Protein AF-A0A919IYW2-F1 (afdb_monomer_lite)

Radius of gy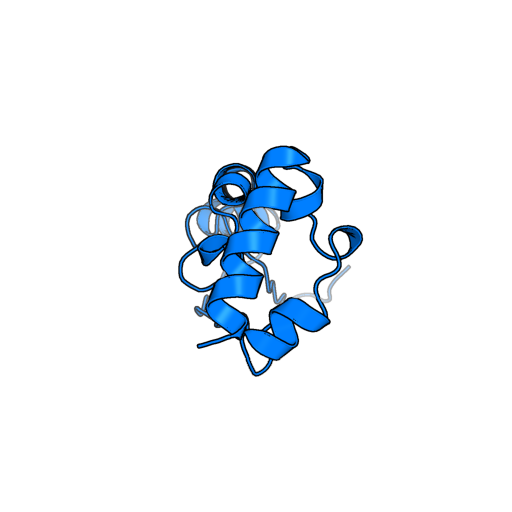ration: 16.75 Å; chains: 1; bounding box: 43×25×43 Å

Structure (mmCIF, N/CA/C/O backbone):
data_AF-A0A919IYW2-F1
#
_entry.id   AF-A0A919IYW2-F1
#
loop_
_atom_site.group_PDB
_atom_site.id
_atom_site.type_symbol
_atom_site.label_atom_id
_atom_site.label_alt_id
_atom_site.label_comp_id
_atom_site.label_asym_id
_atom_site.label_entity_id
_atom_site.label_seq_id
_atom_site.pdbx_PDB_ins_code
_atom_site.Cartn_x
_atom_site.Cartn_y
_atom_site.Cartn_z
_atom_site.occupancy
_atom_site.B_iso_or_equiv
_atom_site.auth_seq_id
_atom_site.auth_comp_id
_atom_site.auth_asym_id
_atom_site.auth_atom_id
_atom_site.pdbx_PDB_model_num
ATOM 1 N N . MET A 1 1 ? -23.047 -3.876 11.772 1.00 83.38 1 MET A N 1
ATOM 2 C CA . MET A 1 1 ? -22.812 -3.230 13.082 1.00 83.38 1 MET A CA 1
ATOM 3 C C . MET A 1 1 ? -21.989 -4.160 13.951 1.00 83.38 1 MET A C 1
ATOM 5 O O . MET A 1 1 ? -22.166 -5.369 13.845 1.00 83.38 1 MET A O 1
ATOM 9 N N . LEU A 1 2 ? -21.073 -3.614 14.749 1.00 91.50 2 LEU A N 1
ATOM 10 C CA . LEU A 1 2 ? -20.259 -4.387 15.691 1.00 91.50 2 LEU A CA 1
ATOM 11 C C . LEU A 1 2 ? -20.986 -4.525 17.031 1.00 91.50 2 LEU A C 1
ATOM 13 O O . LEU A 1 2 ? -21.814 -3.683 17.379 1.00 91.50 2 LEU A O 1
ATOM 17 N N . ARG A 1 3 ? -20.662 -5.572 17.794 1.00 94.50 3 ARG A N 1
ATOM 18 C CA . ARG A 1 3 ? -21.077 -5.653 19.200 1.00 94.50 3 ARG A CA 1
ATOM 19 C C . ARG A 1 3 ? -20.308 -4.598 20.012 1.00 94.50 3 ARG A C 1
ATOM 21 O O . ARG A 1 3 ? -19.141 -4.357 19.689 1.00 94.50 3 ARG A O 1
ATOM 28 N N . PRO A 1 4 ? -20.907 -4.003 21.060 1.00 91.62 4 PRO A N 1
ATOM 29 C CA . PRO A 1 4 ? -20.179 -3.123 21.970 1.00 91.62 4 PRO A CA 1
ATOM 30 C C . PRO A 1 4 ? -18.882 -3.779 22.463 1.00 91.62 4 PRO A C 1
ATOM 32 O O . PRO A 1 4 ? -18.887 -4.945 22.857 1.00 91.62 4 PRO A O 1
ATOM 35 N N . GLY A 1 5 ? -17.770 -3.046 22.388 1.00 90.62 5 GLY A N 1
ATOM 36 C CA . GLY A 1 5 ? -16.443 -3.523 22.793 1.00 90.62 5 GLY A CA 1
ATOM 37 C C . GLY A 1 5 ? -15.711 -4.431 21.793 1.00 90.62 5 GLY A C 1
ATOM 38 O O . GLY A 1 5 ? -14.577 -4.815 22.065 1.00 90.62 5 GLY A O 1
ATOM 39 N N . ALA A 1 6 ? -16.299 -4.776 20.640 1.00 94.88 6 ALA A N 1
ATOM 40 C CA . ALA A 1 6 ? -15.603 -5.589 19.639 1.00 94.88 6 ALA A CA 1
ATOM 41 C C . ALA A 1 6 ? -14.450 -4.806 18.970 1.00 94.88 6 ALA A C 1
ATOM 43 O O . ALA A 1 6 ? -14.646 -3.649 18.581 1.00 94.88 6 ALA A O 1
ATOM 44 N N . PRO A 1 7 ? -13.264 -5.420 18.788 1.00 95.25 7 PRO A N 1
ATOM 45 C CA . PRO A 1 7 ? -12.129 -4.754 18.163 1.00 95.25 7 PRO A CA 1
ATOM 46 C C . PRO A 1 7 ? -12.315 -4.614 16.648 1.00 95.25 7 PRO A C 1
ATOM 48 O O . PRO A 1 7 ? -12.973 -5.429 15.999 1.00 95.25 7 PRO A O 1
ATOM 51 N N . VAL A 1 8 ? -11.657 -3.604 16.076 1.00 95.69 8 VAL A N 1
ATOM 52 C CA . VAL A 1 8 ? -11.500 -3.438 14.627 1.00 95.69 8 VAL A CA 1
ATOM 53 C C . VAL A 1 8 ? -10.020 -3.477 14.288 1.00 95.69 8 VAL A C 1
ATOM 55 O O . VAL A 1 8 ? -9.224 -2.765 14.895 1.00 95.69 8 VAL A O 1
ATOM 58 N N . LEU A 1 9 ? -9.665 -4.285 13.290 1.00 95.50 9 LEU A N 1
ATOM 59 C CA . LEU A 1 9 ? -8.333 -4.306 12.702 1.00 95.50 9 LEU A CA 1
ATOM 60 C C . LEU A 1 9 ? -8.381 -3.684 11.309 1.00 95.50 9 LEU A C 1
ATOM 62 O O . LEU A 1 9 ? -9.176 -4.093 10.465 1.00 95.50 9 LEU A O 1
ATOM 66 N N . ILE A 1 10 ? -7.478 -2.741 11.056 1.00 94.50 10 ILE A N 1
ATOM 67 C CA . ILE A 1 10 ? -7.250 -2.175 9.729 1.00 94.50 10 ILE A CA 1
ATOM 68 C C . ILE A 1 10 ? -5.832 -2.536 9.318 1.00 94.50 10 ILE A C 1
ATOM 70 O O . ILE A 1 10 ? -4.865 -2.098 9.940 1.00 94.50 10 ILE A O 1
ATOM 74 N N . ARG A 1 11 ? -5.710 -3.306 8.238 1.00 92.62 11 ARG A N 1
ATOM 75 C CA . ARG A 1 11 ? -4.441 -3.536 7.550 1.00 92.62 11 ARG A CA 1
ATOM 76 C C . ARG A 1 11 ? -4.511 -2.852 6.196 1.00 92.62 11 ARG A C 1
ATOM 78 O O . ARG A 1 11 ? -5.291 -3.259 5.342 1.00 92.62 11 ARG A O 1
ATOM 85 N N . SER A 1 12 ? -3.703 -1.819 6.011 1.00 91.62 12 SER A N 1
ATOM 86 C CA . SER A 1 12 ? -3.665 -1.049 4.772 1.00 91.62 12 SER A CA 1
ATOM 87 C C . SER A 1 12 ? -2.276 -0.465 4.542 1.00 91.62 12 SER A C 1
ATOM 89 O O . SER A 1 12 ? -1.493 -0.311 5.481 1.00 91.62 12 SER A O 1
ATOM 91 N N . ALA A 1 13 ? -1.995 -0.099 3.293 1.00 91.50 13 ALA A N 1
ATOM 92 C CA . ALA A 1 13 ? -1.005 0.928 3.007 1.00 91.50 13 ALA A CA 1
ATOM 93 C C . ALA A 1 13 ? -1.558 2.289 3.465 1.00 91.50 13 ALA A C 1
ATOM 95 O O . ALA A 1 13 ? -2.757 2.547 3.330 1.00 91.50 13 ALA A O 1
ATOM 96 N N . PHE A 1 14 ? -0.693 3.146 4.001 1.00 92.38 14 PHE A N 1
ATOM 97 C CA . PHE A 1 14 ? -1.051 4.489 4.455 1.00 92.38 14 PHE A CA 1
ATOM 98 C C . PHE A 1 14 ? -0.142 5.517 3.786 1.00 92.38 14 PHE A C 1
ATOM 100 O O . PHE A 1 14 ? 1.023 5.220 3.496 1.00 92.38 14 PHE A O 1
ATOM 107 N N . ALA A 1 15 ? -0.665 6.725 3.574 1.00 91.94 15 ALA A N 1
ATOM 108 C CA . ALA A 1 15 ? 0.124 7.839 3.057 1.00 91.94 15 ALA A CA 1
ATOM 109 C C . ALA A 1 15 ? 1.380 8.078 3.919 1.00 91.94 15 ALA A C 1
ATOM 111 O O . ALA A 1 15 ? 1.346 7.925 5.145 1.00 91.94 15 ALA A O 1
ATOM 112 N N . GLY A 1 16 ? 2.496 8.426 3.270 1.00 85.56 16 GLY A N 1
ATOM 113 C CA . GLY A 1 16 ? 3.778 8.681 3.937 1.00 85.56 16 GLY A CA 1
ATOM 114 C C . GLY A 1 16 ? 4.526 7.443 4.457 1.00 85.56 16 GLY A C 1
ATOM 115 O O . GLY A 1 16 ? 5.505 7.606 5.179 1.00 85.56 16 GLY A O 1
ATOM 116 N N . ARG A 1 17 ? 4.094 6.213 4.127 1.00 85.38 17 ARG A N 1
ATOM 117 C CA . ARG A 1 17 ? 4.754 4.956 4.553 1.00 85.38 17 ARG A CA 1
ATOM 118 C C . ARG A 1 17 ? 5.070 4.014 3.389 1.00 85.38 17 ARG A C 1
ATOM 120 O O . ARG A 1 17 ? 4.652 2.855 3.373 1.00 85.38 17 ARG A O 1
ATOM 127 N N . ARG A 1 18 ? 5.802 4.513 2.395 1.00 83.81 18 ARG A N 1
ATOM 128 C CA . ARG A 1 18 ? 6.133 3.760 1.168 1.00 83.81 18 ARG A CA 1
ATOM 129 C C . ARG A 1 18 ? 7.260 2.740 1.354 1.00 83.81 18 ARG A C 1
ATOM 131 O O . ARG A 1 18 ? 7.335 1.776 0.600 1.00 83.81 18 ARG A O 1
ATOM 138 N N . GLU A 1 19 ? 8.120 2.934 2.351 1.00 80.38 19 GLU A N 1
ATOM 139 C CA . GLU A 1 19 ? 9.389 2.214 2.535 1.00 80.38 19 GLU A CA 1
ATOM 140 C C . GLU A 1 19 ? 9.188 0.714 2.794 1.00 80.38 19 GLU A C 1
ATOM 142 O O . GLU A 1 19 ? 10.047 -0.093 2.458 1.00 80.38 19 GLU A O 1
ATOM 147 N N . ALA A 1 20 ? 8.038 0.331 3.356 1.00 79.69 20 ALA A N 1
ATOM 148 C CA . ALA A 1 20 ? 7.702 -1.061 3.665 1.00 79.69 20 ALA A CA 1
ATOM 149 C C . ALA A 1 20 ? 6.977 -1.799 2.520 1.00 79.69 20 ALA A C 1
ATOM 151 O O . ALA A 1 20 ? 6.533 -2.937 2.704 1.00 79.69 20 ALA A O 1
ATOM 152 N N . ILE A 1 21 ? 6.815 -1.158 1.354 1.00 88.88 21 ILE A N 1
ATOM 153 C CA . ILE A 1 21 ? 6.074 -1.697 0.210 1.00 88.88 21 ILE A CA 1
ATOM 154 C C . ILE A 1 21 ? 6.994 -1.710 -1.015 1.00 88.88 21 ILE A C 1
ATOM 156 O O . ILE A 1 21 ? 7.145 -0.713 -1.722 1.00 88.88 21 ILE A O 1
ATOM 160 N N . ASN A 1 22 ? 7.557 -2.887 -1.308 1.00 88.62 22 ASN A N 1
ATOM 161 C CA . ASN A 1 22 ? 8.534 -3.084 -2.389 1.00 88.62 22 ASN A CA 1
ATOM 162 C C . ASN A 1 22 ? 8.056 -2.620 -3.773 1.00 88.62 22 ASN A C 1
ATOM 164 O O . ASN A 1 22 ? 8.882 -2.324 -4.631 1.00 88.62 22 ASN A O 1
ATOM 168 N N . LEU A 1 23 ? 6.741 -2.529 -4.003 1.00 92.50 23 LEU A N 1
ATOM 169 C CA . LEU A 1 23 ? 6.190 -2.042 -5.267 1.00 92.50 23 LEU A CA 1
ATOM 170 C C . LEU A 1 23 ? 6.733 -0.651 -5.638 1.00 92.50 23 LEU A C 1
ATOM 172 O O . LEU A 1 23 ? 7.127 -0.434 -6.781 1.00 92.50 23 LEU A O 1
ATOM 176 N N . PHE A 1 24 ? 6.815 0.276 -4.680 1.00 93.44 24 PHE A N 1
ATOM 177 C CA . PHE A 1 24 ? 7.210 1.661 -4.962 1.00 93.44 24 PHE A CA 1
ATOM 178 C C . PHE A 1 24 ? 8.698 1.826 -5.281 1.00 93.44 24 PHE A C 1
ATOM 180 O O . PHE A 1 24 ? 9.078 2.845 -5.849 1.00 93.44 24 PHE A O 1
ATOM 187 N N . ARG A 1 25 ? 9.534 0.815 -5.003 1.00 93.12 25 ARG A N 1
ATOM 188 C CA . ARG A 1 25 ? 10.932 0.792 -5.463 1.00 93.12 25 ARG A CA 1
ATOM 189 C C . ARG A 1 25 ? 11.024 0.779 -6.991 1.00 93.12 25 ARG A C 1
ATOM 191 O O . ARG A 1 25 ? 11.939 1.370 -7.551 1.00 93.12 25 ARG A O 1
ATOM 198 N N . PHE A 1 26 ? 10.090 0.099 -7.655 1.00 95.62 26 PHE A N 1
ATOM 199 C CA . PHE A 1 26 ? 10.088 -0.060 -9.112 1.00 95.62 26 PHE A CA 1
ATOM 200 C C . PHE A 1 26 ? 9.126 0.909 -9.810 1.00 95.62 26 PHE A C 1
ATOM 202 O O . PHE A 1 26 ? 9.341 1.251 -10.971 1.00 95.62 26 PHE A O 1
ATOM 209 N N . PHE A 1 27 ? 8.107 1.396 -9.099 1.00 96.56 27 PHE A N 1
ATOM 210 C CA . PHE A 1 27 ? 7.099 2.337 -9.601 1.00 96.56 27 PHE A CA 1
ATOM 211 C C . PHE A 1 27 ? 7.053 3.606 -8.726 1.00 96.56 27 PHE A C 1
ATOM 213 O O . PHE A 1 27 ? 6.059 3.822 -8.023 1.00 96.56 27 PHE A O 1
ATOM 220 N N . PRO A 1 28 ? 8.115 4.434 -8.704 1.00 95.69 28 PRO A N 1
ATOM 221 C CA . PRO A 1 28 ? 8.156 5.660 -7.905 1.00 95.69 28 PRO A CA 1
ATOM 222 C C . PRO A 1 28 ? 7.033 6.643 -8.262 1.00 95.69 28 PRO A C 1
ATOM 224 O O . PRO A 1 28 ? 6.533 7.350 -7.393 1.00 95.69 28 PRO A O 1
ATOM 227 N N . GLU A 1 29 ? 6.565 6.641 -9.508 1.00 95.69 29 GLU A N 1
ATOM 228 C CA . GLU A 1 29 ? 5.468 7.488 -9.981 1.00 95.69 29 GLU A CA 1
ATOM 229 C C . GLU A 1 29 ? 4.142 7.149 -9.273 1.00 95.69 29 GLU A C 1
ATOM 231 O O . GLU A 1 29 ? 3.285 8.013 -9.090 1.00 95.69 29 GLU A O 1
ATOM 236 N N . ALA A 1 30 ? 3.986 5.909 -8.790 1.00 95.31 30 ALA A N 1
ATOM 237 C CA . ALA A 1 30 ? 2.813 5.488 -8.028 1.00 95.31 30 ALA A CA 1
ATOM 238 C C . ALA A 1 30 ? 2.825 5.979 -6.567 1.00 95.31 30 ALA A C 1
ATOM 240 O O . ALA A 1 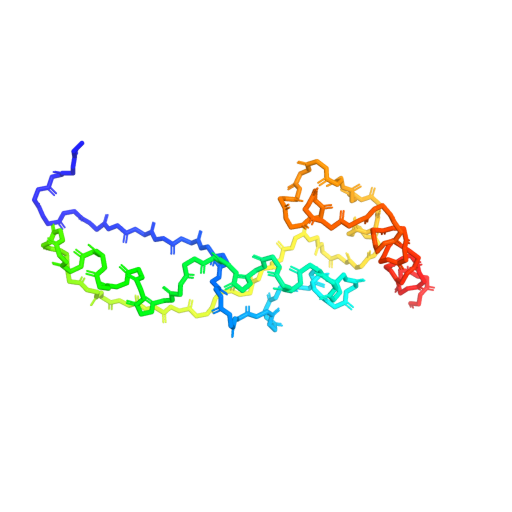30 ? 1.807 5.860 -5.881 1.00 95.31 30 ALA A O 1
ATOM 241 N N . VAL A 1 31 ? 3.925 6.565 -6.075 1.00 93.50 31 VAL A N 1
ATOM 242 C CA . VAL A 1 31 ? 3.976 7.165 -4.726 1.00 93.50 31 VAL A CA 1
ATOM 243 C C . VAL A 1 31 ? 2.981 8.321 -4.610 1.00 93.50 31 VAL A C 1
ATOM 245 O O . VAL A 1 31 ? 2.256 8.393 -3.624 1.00 93.50 31 VAL A O 1
ATOM 248 N N . ALA A 1 32 ? 2.836 9.140 -5.656 1.00 91.81 32 ALA A N 1
ATOM 249 C CA . ALA A 1 32 ? 1.860 10.231 -5.674 1.00 91.81 32 ALA A CA 1
ATOM 250 C C . ALA A 1 32 ? 0.401 9.743 -5.556 1.00 91.81 32 ALA A C 1
ATOM 252 O O . ALA A 1 32 ? -0.486 10.502 -5.163 1.00 91.81 32 ALA A O 1
ATOM 253 N N . VAL A 1 33 ? 0.137 8.477 -5.900 1.00 93.00 33 VAL A N 1
ATOM 254 C CA . VAL A 1 33 ? -1.166 7.836 -5.680 1.00 93.00 33 VAL A CA 1
ATOM 255 C C . VAL A 1 33 ? -1.310 7.405 -4.220 1.00 93.00 33 VAL A C 1
ATOM 257 O O . VAL A 1 33 ? -2.361 7.640 -3.625 1.00 93.00 33 VAL A O 1
ATOM 260 N N . LEU A 1 34 ? -0.260 6.818 -3.630 1.00 91.62 34 LEU A N 1
ATOM 261 C CA . LEU A 1 34 ? -0.231 6.454 -2.208 1.00 91.62 34 LEU A CA 1
ATOM 262 C C . LEU A 1 34 ? -0.431 7.674 -1.303 1.00 91.62 34 LEU A C 1
ATOM 264 O O . LEU A 1 34 ? -1.118 7.571 -0.293 1.00 91.62 34 LEU A O 1
ATOM 268 N N . ASP A 1 35 ? 0.119 8.831 -1.666 1.00 91.94 35 ASP A N 1
ATOM 269 C CA . ASP A 1 35 ? 0.001 10.055 -0.863 1.00 91.94 35 ASP A CA 1
ATOM 270 C C . ASP A 1 35 ? -1.443 10.575 -0.755 1.00 91.94 35 ASP A C 1
ATOM 272 O O . ASP A 1 35 ? -1.753 11.366 0.134 1.00 91.94 35 ASP A O 1
ATOM 276 N N . ARG A 1 36 ? -2.354 10.089 -1.608 1.00 92.44 36 ARG A N 1
ATOM 277 C CA . ARG A 1 36 ? -3.797 10.377 -1.533 1.00 92.44 36 ARG A CA 1
ATOM 278 C C . ARG A 1 36 ? -4.553 9.415 -0.613 1.00 92.44 36 ARG A C 1
ATOM 280 O O . ARG A 1 36 ? -5.755 9.584 -0.419 1.00 92.44 36 ARG A O 1
ATOM 287 N N . TYR A 1 37 ? -3.897 8.378 -0.093 1.00 93.44 37 TYR A N 1
ATOM 288 C CA . TYR A 1 37 ? -4.530 7.422 0.814 1.00 93.44 37 TYR A CA 1
ATOM 289 C C . TYR A 1 37 ? -4.745 8.068 2.188 1.00 93.44 37 TYR A C 1
ATOM 291 O O . TYR A 1 37 ? -4.075 9.043 2.535 1.00 93.44 37 TYR A O 1
ATOM 299 N N . PRO A 1 38 ? -5.639 7.514 3.024 1.00 94.94 38 PRO A N 1
ATOM 300 C CA . PRO A 1 38 ? -5.727 7.929 4.412 1.00 94.94 38 PRO A CA 1
ATOM 301 C C . PRO A 1 38 ? -4.365 7.836 5.115 1.00 94.94 38 PRO A C 1
ATOM 303 O O . PRO A 1 38 ? -3.591 6.896 4.910 1.00 94.94 38 PRO A O 1
ATOM 306 N N . SER A 1 39 ? -4.083 8.807 5.978 1.00 94.81 39 SER A N 1
ATOM 307 C CA . SER A 1 39 ? -2.953 8.751 6.902 1.00 94.81 39 SER A CA 1
ATOM 308 C C . SER A 1 39 ? -3.358 8.022 8.188 1.00 94.81 39 SER A C 1
ATOM 310 O O . SER A 1 39 ? -4.537 7.986 8.545 1.00 94.81 39 SER A O 1
ATOM 312 N N . ILE A 1 40 ? -2.391 7.469 8.928 1.00 94.88 40 ILE A N 1
ATOM 313 C CA . ILE A 1 40 ? -2.665 6.848 10.239 1.00 94.88 40 ILE A CA 1
ATOM 314 C C . ILE A 1 40 ? -3.344 7.842 11.204 1.00 94.88 40 ILE A C 1
ATOM 316 O O . ILE A 1 40 ? -4.349 7.461 11.810 1.00 94.88 40 ILE A O 1
ATOM 320 N N . PRO A 1 41 ? -2.878 9.105 11.349 1.00 95.38 41 PRO A N 1
ATOM 321 C CA . PRO A 1 41 ? -3.586 10.098 12.157 1.00 95.38 41 PRO A CA 1
ATOM 322 C C . PRO A 1 41 ? -5.022 10.348 11.682 1.00 95.38 41 PRO A C 1
ATOM 324 O O . PRO A 1 41 ? -5.927 10.403 12.511 1.00 95.38 41 PRO A O 1
ATOM 327 N N . GLY A 1 42 ? -5.248 10.431 10.366 1.00 96.38 42 GLY A N 1
ATOM 328 C CA . GLY A 1 42 ? -6.582 10.634 9.796 1.00 96.38 42 GLY A CA 1
ATOM 329 C C . GLY A 1 42 ? -7.537 9.480 10.103 1.00 96.38 42 GLY A C 1
ATOM 330 O O . GLY A 1 42 ? -8.665 9.707 10.532 1.00 96.38 42 GLY A O 1
ATOM 331 N N . VAL A 1 43 ? -7.069 8.236 9.972 1.00 96.81 43 VAL A N 1
ATOM 332 C CA . VAL A 1 43 ? -7.865 7.050 10.325 1.00 96.81 43 VAL A CA 1
ATOM 333 C C . VAL A 1 43 ? -8.152 6.997 11.823 1.00 96.81 43 VAL A C 1
ATOM 335 O O . VAL A 1 43 ? -9.295 6.761 12.207 1.00 96.81 43 VAL A O 1
ATOM 338 N N . LYS A 1 44 ? -7.161 7.276 12.680 1.00 96.56 44 LYS A N 1
ATOM 339 C CA . LYS A 1 44 ? -7.376 7.345 14.135 1.00 96.56 44 LYS A CA 1
ATOM 340 C C . LYS A 1 44 ? -8.426 8.395 14.503 1.00 96.56 44 LYS A C 1
ATOM 342 O O . LYS A 1 44 ? -9.300 8.097 15.309 1.00 96.56 44 LYS A O 1
ATOM 347 N N . ALA A 1 45 ? -8.373 9.581 13.898 1.00 97.06 45 ALA A N 1
ATOM 348 C CA . ALA A 1 45 ? -9.347 10.644 14.139 1.00 97.06 45 ALA A CA 1
ATOM 349 C C . ALA A 1 45 ? -10.764 10.247 13.688 1.00 97.06 45 ALA A C 1
ATOM 351 O O . ALA A 1 45 ? -11.719 10.431 14.440 1.00 97.06 45 ALA A O 1
ATOM 352 N N . ALA A 1 46 ? -10.899 9.641 12.504 1.00 97.44 46 ALA A N 1
ATOM 353 C CA . ALA A 1 46 ? -12.189 9.169 11.999 1.00 97.44 46 ALA A CA 1
ATOM 354 C C . ALA A 1 46 ? -12.813 8.094 12.907 1.00 97.44 46 ALA A C 1
ATOM 356 O O . ALA A 1 46 ? -14.007 8.133 13.193 1.00 97.44 46 ALA A O 1
ATOM 357 N N . PHE A 1 47 ? -12.001 7.158 13.404 1.00 96.12 47 PHE A N 1
ATOM 358 C CA . PHE A 1 47 ? -12.462 6.116 14.323 1.00 96.12 47 PHE A CA 1
ATOM 359 C C . PHE A 1 47 ? -12.781 6.667 15.718 1.00 96.12 47 PHE A C 1
ATOM 361 O O . PHE A 1 47 ? -13.778 6.260 16.313 1.00 96.12 47 PHE A O 1
ATOM 368 N N . ALA A 1 48 ? -12.010 7.638 16.211 1.00 96.25 48 ALA A N 1
ATOM 369 C CA . ALA A 1 48 ? -12.315 8.331 17.461 1.00 96.25 48 ALA A CA 1
ATOM 370 C C . ALA A 1 48 ? -13.664 9.065 17.397 1.00 96.25 48 ALA A C 1
ATOM 372 O O . ALA A 1 48 ? -14.467 8.949 18.320 1.00 96.25 48 ALA A O 1
ATOM 373 N N . ALA A 1 49 ? -13.965 9.735 16.278 1.00 97.44 49 ALA A N 1
ATOM 374 C CA . ALA A 1 49 ? -15.266 10.369 16.052 1.00 97.44 49 ALA A CA 1
ATOM 375 C C . ALA A 1 49 ? -16.438 9.363 16.035 1.00 97.44 49 ALA A C 1
ATOM 377 O O . ALA A 1 49 ? -17.573 9.736 16.316 1.00 97.44 49 ALA A O 1
ATOM 378 N N . ALA A 1 50 ? -16.161 8.087 15.752 1.00 94.94 50 ALA A N 1
ATOM 379 C CA . ALA A 1 50 ? -17.124 6.989 15.801 1.00 94.94 50 ALA A CA 1
ATOM 380 C C . ALA A 1 50 ? -17.141 6.232 17.150 1.00 94.94 50 ALA A C 1
ATOM 382 O O . ALA A 1 50 ? -17.791 5.193 17.256 1.00 94.94 50 ALA A O 1
ATOM 383 N N . GLY A 1 51 ? -16.438 6.727 18.177 1.00 95.75 51 GLY A N 1
ATOM 384 C CA . GLY A 1 51 ? -16.427 6.147 19.525 1.00 95.75 51 GLY A CA 1
ATOM 385 C C . GLY A 1 51 ? -15.415 5.018 19.746 1.00 95.75 51 GLY A C 1
ATOM 386 O O . GLY A 1 51 ? -15.508 4.307 20.747 1.00 95.75 51 GLY A O 1
ATOM 387 N N . PHE A 1 52 ? -14.450 4.831 18.842 1.00 96.56 52 PHE A N 1
ATOM 388 C CA . PHE A 1 52 ? -13.376 3.850 19.016 1.00 96.56 52 PHE A CA 1
ATOM 389 C C . PHE A 1 52 ? -12.139 4.459 19.677 1.00 96.56 52 PHE A C 1
ATOM 391 O O . PHE A 1 52 ? -11.749 5.589 19.391 1.00 96.56 52 PHE A O 1
ATOM 398 N N . THR A 1 53 ? -11.447 3.646 20.472 1.00 95.75 53 THR A N 1
ATOM 399 C CA . THR A 1 53 ? -10.151 3.992 21.067 1.00 95.75 53 THR A CA 1
ATOM 400 C C . THR A 1 53 ? -9.037 3.186 20.391 1.00 95.75 53 THR A C 1
ATOM 402 O O . THR A 1 53 ? -9.130 1.957 20.351 1.00 95.75 53 THR A O 1
ATOM 405 N N . PRO A 1 54 ? -7.968 3.820 19.866 1.00 95.06 54 PRO A N 1
ATOM 406 C CA . PRO A 1 54 ? -6.832 3.097 19.299 1.00 95.06 54 PRO A CA 1
ATOM 407 C C . PRO A 1 54 ? -6.097 2.280 20.368 1.00 95.06 54 PRO A C 1
ATOM 409 O O . PRO A 1 54 ? -5.657 2.834 21.371 1.00 95.06 54 PRO A O 1
ATOM 412 N N . THR A 1 55 ? -5.912 0.982 20.127 1.00 95.94 55 THR A N 1
ATOM 413 C CA . THR A 1 55 ? -5.200 0.078 21.051 1.00 95.94 55 THR A CA 1
ATOM 414 C C . THR A 1 55 ? -3.767 -0.229 20.617 1.00 95.94 55 THR A C 1
ATOM 416 O O . THR A 1 55 ? -2.929 -0.535 21.456 1.00 95.94 55 THR A O 1
ATOM 419 N N . GLY A 1 56 ? -3.455 -0.116 19.323 1.00 94.44 56 GLY A N 1
ATOM 420 C CA . GLY A 1 56 ? -2.125 -0.400 18.789 1.00 94.44 56 GLY A CA 1
ATOM 421 C C . GLY A 1 56 ? -1.983 0.007 17.326 1.00 94.44 56 GLY A C 1
ATOM 422 O O . GLY A 1 56 ? -2.966 0.265 16.631 1.00 94.44 56 GLY A O 1
ATOM 423 N N . CYS A 1 57 ? -0.740 0.115 16.864 1.00 94.44 57 CYS A N 1
ATOM 424 C CA . CYS A 1 57 ? -0.415 0.335 15.459 1.00 94.44 57 CYS A CA 1
ATOM 425 C C . CYS A 1 57 ? 0.991 -0.191 15.196 1.00 94.44 57 CYS A C 1
ATOM 427 O O . CYS A 1 57 ? 1.968 0.410 15.638 1.00 94.44 57 CYS A O 1
ATOM 429 N N . GLU A 1 58 ? 1.087 -1.281 14.445 1.00 92.81 58 GLU A N 1
ATOM 430 C CA . GLU A 1 58 ? 2.355 -1.949 14.176 1.00 92.81 58 GLU A CA 1
ATOM 431 C C . GLU A 1 58 ? 2.727 -1.847 12.690 1.00 92.81 58 GLU A C 1
ATOM 433 O O . GLU A 1 58 ? 1.869 -2.024 11.819 1.00 92.81 58 GLU A O 1
ATOM 438 N N . PRO A 1 59 ? 3.996 -1.544 12.360 1.00 89.81 59 PRO A N 1
ATOM 439 C CA . PRO A 1 59 ? 4.486 -1.676 10.997 1.00 89.81 59 PRO A CA 1
ATOM 440 C C . PRO A 1 59 ? 4.553 -3.156 10.608 1.00 89.81 59 PRO A C 1
ATOM 442 O O . PRO A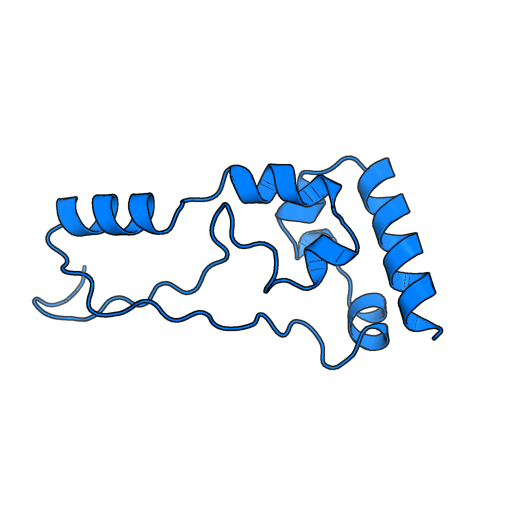 1 59 ? 5.352 -3.907 11.156 1.00 89.81 59 PRO A O 1
ATOM 445 N N . VAL A 1 60 ? 3.767 -3.557 9.610 1.00 88.75 60 VAL A N 1
ATOM 446 C CA . VAL A 1 60 ? 3.831 -4.907 9.035 1.00 88.75 60 VAL A CA 1
ATOM 447 C C . VAL A 1 60 ? 4.376 -4.813 7.609 1.00 88.75 60 VAL A C 1
ATOM 449 O O . VAL A 1 60 ? 3.722 -4.188 6.768 1.00 88.75 60 VAL A O 1
ATOM 452 N N . PRO A 1 61 ? 5.542 -5.414 7.301 1.00 84.25 61 PRO A N 1
ATOM 453 C CA . PRO A 1 61 ? 6.064 -5.458 5.939 1.00 84.25 61 PRO A CA 1
ATOM 454 C C . PRO A 1 61 ? 5.074 -6.111 4.970 1.00 84.25 61 PRO A C 1
ATOM 456 O O . PRO A 1 61 ? 4.455 -7.136 5.277 1.00 84.25 61 PRO A O 1
ATOM 459 N N . GLN A 1 62 ? 4.932 -5.541 3.772 1.00 86.69 62 GLN A N 1
ATOM 460 C CA . GLN A 1 62 ? 4.101 -6.143 2.734 1.00 86.69 62 GLN A CA 1
ATOM 461 C C . GLN A 1 62 ? 4.931 -7.094 1.865 1.00 86.69 62 GLN A C 1
ATOM 463 O O . GLN A 1 62 ? 5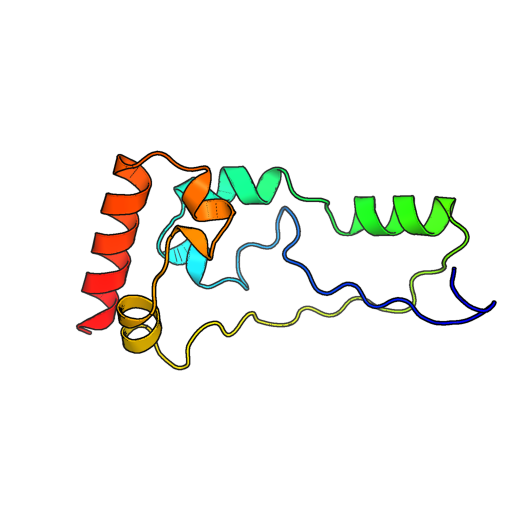.581 -6.677 0.905 1.00 86.69 62 GLN A O 1
ATOM 468 N N . VAL A 1 63 ? 4.841 -8.393 2.147 1.00 87.06 63 VAL A N 1
ATOM 469 C CA . VAL A 1 63 ? 5.387 -9.439 1.270 1.00 87.06 63 VAL A CA 1
ATOM 470 C C . VAL A 1 63 ? 4.350 -9.769 0.201 1.00 87.06 63 VAL A C 1
ATOM 472 O O . VAL A 1 63 ? 3.274 -10.273 0.505 1.00 87.06 63 VAL A O 1
ATOM 475 N N . THR A 1 64 ? 4.651 -9.424 -1.051 1.00 85.56 64 THR A N 1
ATOM 476 C CA . THR A 1 64 ? 3.734 -9.635 -2.191 1.00 85.56 64 THR A CA 1
ATOM 477 C C . THR A 1 64 ? 4.144 -10.824 -3.064 1.00 85.56 64 THR A C 1
ATOM 479 O O . THR A 1 64 ? 3.312 -11.394 -3.759 1.00 85.56 64 THR A O 1
ATOM 482 N N . ALA A 1 65 ? 5.423 -11.190 -3.024 1.00 91.88 65 ALA A N 1
ATOM 483 C CA . ALA A 1 65 ? 6.004 -12.354 -3.677 1.00 91.88 65 ALA A CA 1
ATOM 484 C C . ALA A 1 65 ? 7.271 -12.760 -2.898 1.00 91.88 65 ALA A C 1
ATOM 486 O O . ALA A 1 65 ? 7.854 -11.893 -2.234 1.00 91.88 65 ALA A O 1
ATOM 487 N N . PRO A 1 66 ? 7.694 -14.035 -2.954 1.00 91.88 66 PRO A N 1
ATOM 488 C CA . PRO A 1 66 ? 8.869 -14.506 -2.222 1.00 91.88 66 PRO A CA 1
ATOM 489 C C . PRO A 1 66 ? 10.197 -14.032 -2.836 1.00 91.88 66 PRO A C 1
ATOM 491 O O . PRO A 1 66 ? 11.200 -13.978 -2.131 1.00 91.88 66 PRO A O 1
ATOM 494 N N . SER A 1 67 ? 10.205 -13.622 -4.109 1.00 93.69 67 SER A N 1
ATOM 495 C CA . SER A 1 67 ? 11.370 -13.034 -4.777 1.00 93.69 67 SER A CA 1
ATOM 496 C C . SER A 1 67 ? 10.985 -11.919 -5.760 1.00 93.69 67 SER A C 1
ATOM 498 O O . SER A 1 67 ? 9.811 -11.727 -6.092 1.00 93.69 67 SER A O 1
ATOM 500 N N . VAL A 1 68 ? 11.984 -11.171 -6.246 1.00 95.00 68 VAL A N 1
ATOM 501 C CA . VAL A 1 68 ? 11.792 -10.164 -7.309 1.00 95.00 68 VAL A CA 1
ATOM 502 C C . VAL A 1 68 ? 11.410 -10.833 -8.633 1.00 95.00 68 VAL A C 1
ATOM 504 O O . VAL A 1 68 ? 10.552 -10.314 -9.346 1.00 95.00 68 VAL A O 1
ATOM 507 N N . ALA A 1 69 ? 11.975 -12.007 -8.931 1.00 96.06 69 ALA A N 1
ATOM 508 C CA . ALA A 1 69 ? 11.619 -12.792 -10.109 1.00 96.06 69 ALA A CA 1
ATOM 509 C C . ALA A 1 69 ? 10.149 -13.233 -10.076 1.00 96.06 69 ALA A C 1
ATOM 511 O O . ALA A 1 69 ? 9.420 -13.018 -11.046 1.00 96.06 69 ALA A O 1
ATOM 512 N N . ASP A 1 70 ? 9.676 -13.729 -8.930 1.00 96.25 70 ASP A N 1
ATOM 513 C CA . ASP A 1 70 ? 8.267 -14.096 -8.750 1.00 96.25 70 ASP A CA 1
ATOM 514 C C . ASP A 1 70 ? 7.351 -12.871 -8.835 1.00 96.25 70 ASP A C 1
ATOM 516 O O . ASP A 1 70 ? 6.280 -12.925 -9.442 1.00 96.25 70 ASP A O 1
ATOM 520 N N . ALA A 1 71 ? 7.782 -11.731 -8.281 1.00 94.50 71 ALA A N 1
ATOM 521 C CA . ALA A 1 71 ? 7.042 -10.477 -8.396 1.00 94.50 71 ALA A CA 1
ATOM 522 C C . ALA A 1 71 ? 6.906 -10.021 -9.857 1.00 94.50 71 ALA A C 1
ATOM 524 O O . ALA A 1 71 ? 5.845 -9.527 -10.238 1.00 94.50 71 ALA A O 1
ATOM 525 N N . ALA A 1 72 ? 7.961 -10.180 -10.663 1.00 96.12 72 ALA A N 1
ATOM 526 C CA . ALA A 1 72 ? 7.966 -9.836 -12.081 1.00 96.12 72 ALA A CA 1
ATOM 527 C C . ALA A 1 72 ? 7.076 -10.776 -12.907 1.00 96.12 72 ALA A C 1
ATOM 529 O O . ALA A 1 72 ? 6.341 -10.305 -13.776 1.00 96.12 72 ALA A O 1
ATOM 530 N N . ALA A 1 73 ? 7.113 -12.080 -12.619 1.00 96.00 73 ALA A N 1
ATOM 531 C CA . ALA A 1 73 ? 6.314 -13.089 -13.311 1.00 96.00 73 ALA A CA 1
ATOM 532 C C . ALA A 1 73 ? 4.811 -12.966 -13.003 1.00 96.00 73 ALA A C 1
ATOM 534 O O . ALA A 1 73 ? 3.981 -13.132 -13.894 1.00 96.00 73 ALA A O 1
ATOM 535 N N . ALA A 1 74 ? 4.457 -12.637 -11.758 1.00 94.56 74 ALA A N 1
ATOM 536 C CA . ALA A 1 74 ? 3.069 -12.544 -11.300 1.00 94.56 74 ALA A CA 1
ATOM 537 C C . ALA A 1 74 ? 2.471 -11.125 -11.382 1.00 94.56 74 ALA A C 1
ATOM 539 O O . ALA A 1 74 ? 1.367 -10.889 -10.875 1.00 94.56 74 ALA A O 1
ATOM 540 N N . LEU A 1 75 ? 3.182 -10.149 -11.962 1.00 95.44 75 LEU A N 1
ATOM 541 C CA . LEU A 1 75 ? 2.710 -8.766 -12.005 1.00 95.44 75 LEU A CA 1
ATOM 542 C C . LEU A 1 75 ? 1.442 -8.644 -12.862 1.00 95.44 75 LEU A C 1
ATOM 544 O O . LEU A 1 75 ? 1.463 -8.847 -14.072 1.00 95.44 75 LEU A O 1
ATOM 548 N N . ARG A 1 76 ? 0.351 -8.216 -12.224 1.00 95.06 76 ARG A N 1
ATOM 549 C CA . ARG A 1 76 ? -0.918 -7.864 -12.871 1.00 95.06 76 ARG A CA 1
ATOM 550 C C . ARG A 1 76 ? -1.267 -6.422 -12.534 1.00 95.06 76 ARG A C 1
ATOM 552 O O . ARG A 1 76 ? -1.468 -6.106 -11.358 1.00 95.06 76 ARG A O 1
ATOM 559 N N . ARG A 1 77 ? -1.311 -5.541 -13.538 1.00 95.50 77 ARG A N 1
ATOM 560 C CA . ARG A 1 77 ? -1.567 -4.100 -13.342 1.00 95.50 77 ARG A CA 1
ATOM 561 C C . ARG A 1 77 ? -2.941 -3.874 -12.714 1.00 95.50 77 ARG A C 1
ATOM 563 O O . ARG A 1 77 ? -3.076 -3.119 -11.756 1.00 95.50 77 ARG A O 1
ATOM 570 N N . GLU A 1 78 ? -3.939 -4.603 -13.189 1.00 94.81 78 GLU A N 1
ATOM 571 C CA . GLU A 1 78 ? -5.322 -4.581 -12.721 1.00 94.81 78 GLU A CA 1
ATOM 572 C C . GLU A 1 78 ? -5.482 -5.055 -11.268 1.00 94.81 78 GLU A C 1
ATOM 574 O O . GLU A 1 78 ? -6.420 -4.659 -10.587 1.00 94.81 78 GLU A O 1
ATOM 579 N N . ALA A 1 79 ? -4.534 -5.829 -10.735 1.00 91.94 79 ALA A N 1
ATOM 580 C CA . ALA A 1 79 ? -4.551 -6.232 -9.329 1.00 91.94 79 ALA A CA 1
ATOM 581 C C . ALA A 1 79 ? -3.980 -5.152 -8.390 1.00 91.94 79 ALA A C 1
ATOM 583 O O . ALA A 1 79 ? -3.912 -5.361 -7.178 1.00 91.94 79 ALA A O 1
ATOM 584 N N . ARG A 1 80 ? -3.505 -4.017 -8.926 1.00 91.06 80 ARG A N 1
ATOM 585 C CA . ARG A 1 80 ? -2.777 -2.989 -8.173 1.00 91.06 80 ARG A CA 1
ATOM 586 C C . ARG A 1 80 ? -3.343 -1.605 -8.467 1.00 91.06 80 ARG A C 1
ATOM 588 O O . ARG A 1 80 ? -2.911 -0.946 -9.408 1.00 91.06 80 ARG A O 1
ATOM 595 N N . THR A 1 81 ? -4.239 -1.121 -7.609 1.00 90.38 81 THR A N 1
ATOM 596 C CA . THR A 1 81 ? -4.834 0.223 -7.728 1.00 90.38 81 THR A CA 1
ATOM 597 C C . THR A 1 81 ? -3.803 1.331 -7.988 1.00 90.38 81 THR A C 1
ATOM 599 O O . THR A 1 81 ? -4.037 2.126 -8.894 1.00 90.38 81 THR A O 1
ATOM 602 N N . PRO A 1 82 ? -2.629 1.381 -7.314 1.00 92.75 82 PRO A N 1
ATOM 603 C CA . PRO A 1 82 ? -1.632 2.408 -7.620 1.00 92.75 82 PRO A CA 1
ATOM 604 C C . PRO A 1 82 ? -1.112 2.365 -9.063 1.00 92.75 82 PRO A C 1
ATOM 606 O O . PRO A 1 82 ? -0.855 3.410 -9.645 1.00 92.75 82 PRO A O 1
ATOM 609 N N . LEU A 1 83 ? -0.996 1.176 -9.664 1.00 96.12 83 LEU A N 1
ATOM 610 C CA . LEU A 1 83 ? -0.498 1.018 -11.034 1.00 96.12 83 LEU A CA 1
ATOM 611 C C . LEU A 1 83 ? -1.558 1.321 -12.099 1.00 96.12 83 LEU A C 1
ATOM 613 O O . LEU A 1 83 ? -1.215 1.626 -13.238 1.00 96.12 83 LEU A O 1
ATOM 617 N N . GLN A 1 84 ? -2.841 1.230 -11.750 1.00 96.25 84 GLN A N 1
ATOM 618 C CA . GLN A 1 84 ? -3.933 1.641 -12.638 1.00 96.25 84 GLN A CA 1
ATOM 619 C C . GLN A 1 84 ? -4.040 3.165 -12.757 1.00 96.25 84 GLN A C 1
ATOM 621 O O . GLN A 1 84 ? -4.600 3.664 -13.724 1.00 96.25 84 GLN A O 1
ATOM 626 N N . LEU A 1 85 ? -3.507 3.898 -11.776 1.00 96.19 85 LEU A N 1
ATOM 627 C CA . LEU A 1 85 ? -3.650 5.350 -11.660 1.00 96.19 85 LEU A CA 1
ATOM 628 C C . LEU A 1 85 ? -2.406 6.133 -12.113 1.00 96.19 85 LEU A C 1
ATOM 630 O O . LEU A 1 85 ? -2.386 7.357 -12.008 1.00 96.19 85 LEU A O 1
ATOM 634 N N . ILE A 1 86 ? -1.384 5.441 -12.620 1.00 96.94 86 ILE A N 1
ATOM 635 C CA . ILE A 1 86 ? -0.228 6.048 -13.294 1.00 96.94 86 ILE A CA 1
ATOM 636 C C . ILE A 1 86 ? -0.367 5.920 -14.813 1.00 96.94 86 ILE A C 1
ATOM 638 O O . ILE A 1 86 ? -1.109 5.064 -15.303 1.00 96.94 86 ILE A O 1
ATOM 642 N N . SER A 1 87 ? 0.378 6.745 -15.553 1.00 97.50 87 SER A N 1
ATOM 643 C CA . SER A 1 87 ? 0.420 6.672 -17.015 1.00 97.50 87 SER A CA 1
ATOM 644 C C . SER A 1 87 ? 0.967 5.330 -17.508 1.00 97.50 87 SER A C 1
ATOM 646 O O . SER A 1 87 ? 1.709 4.633 -16.810 1.00 97.50 87 SER A O 1
ATOM 648 N N . ASP A 1 88 ? 0.623 4.981 -18.746 1.00 98.06 88 ASP A N 1
ATOM 649 C CA . ASP A 1 88 ? 1.123 3.765 -19.393 1.00 98.06 88 ASP A CA 1
ATOM 650 C C . ASP A 1 88 ? 2.645 3.786 -19.558 1.00 98.06 88 ASP A C 1
ATOM 652 O O . ASP A 1 88 ? 3.295 2.760 -19.367 1.00 98.06 88 ASP A O 1
ATOM 656 N N . GLU A 1 89 ? 3.218 4.959 -19.831 1.00 98.31 89 GLU A N 1
ATOM 657 C CA . GLU A 1 89 ? 4.665 5.170 -19.910 1.00 98.31 89 GLU A CA 1
ATOM 658 C C . GLU A 1 89 ? 5.351 4.901 -18.564 1.00 98.31 89 GLU A C 1
ATOM 660 O O . GLU A 1 89 ? 6.294 4.111 -18.497 1.00 98.31 89 GLU A O 1
ATOM 665 N N . ALA A 1 90 ? 4.836 5.480 -17.473 1.00 98.12 90 ALA A N 1
ATOM 666 C CA . ALA A 1 90 ? 5.365 5.249 -16.129 1.00 98.12 90 ALA A CA 1
ATOM 667 C C . ALA A 1 90 ? 5.251 3.770 -15.731 1.00 98.12 90 ALA A C 1
ATOM 669 O O . ALA A 1 90 ? 6.173 3.192 -15.149 1.00 98.12 90 ALA A O 1
ATOM 670 N N . HIS A 1 91 ? 4.135 3.129 -16.087 1.00 98.12 91 HIS A N 1
ATOM 671 C CA . HIS A 1 91 ? 3.957 1.700 -15.876 1.00 98.12 91 HIS A CA 1
ATOM 672 C C . HIS A 1 91 ? 4.982 0.876 -16.672 1.00 98.12 91 HIS A C 1
ATOM 674 O O . HIS A 1 91 ? 5.641 0.010 -16.098 1.00 98.12 91 HIS A O 1
ATOM 680 N N . ALA A 1 92 ? 5.161 1.149 -17.967 1.00 98.31 92 ALA A N 1
ATOM 681 C CA . ALA A 1 92 ? 6.126 0.443 -18.807 1.00 98.31 92 ALA A CA 1
ATOM 682 C C . ALA A 1 92 ? 7.565 0.606 -18.286 1.00 98.31 92 ALA A C 1
ATOM 684 O O . ALA A 1 92 ? 8.277 -0.390 -18.141 1.00 98.31 92 ALA A O 1
ATOM 685 N N . ALA A 1 93 ? 7.962 1.827 -17.915 1.00 98.38 93 ALA A N 1
ATOM 686 C CA . ALA A 1 93 ? 9.268 2.107 -17.320 1.00 98.38 93 ALA A CA 1
ATOM 687 C C . ALA A 1 93 ? 9.480 1.336 -16.004 1.00 98.38 93 ALA A C 1
ATOM 689 O O . ALA A 1 93 ? 10.545 0.757 -15.778 1.00 98.38 93 ALA A O 1
ATOM 690 N N . GLY A 1 94 ? 8.454 1.258 -15.151 1.00 98.06 94 GLY A N 1
ATOM 691 C CA . GLY A 1 94 ? 8.517 0.473 -13.917 1.00 98.06 94 GLY A CA 1
ATOM 692 C C . GLY A 1 94 ? 8.630 -1.034 -14.148 1.00 98.06 94 GLY A C 1
ATOM 693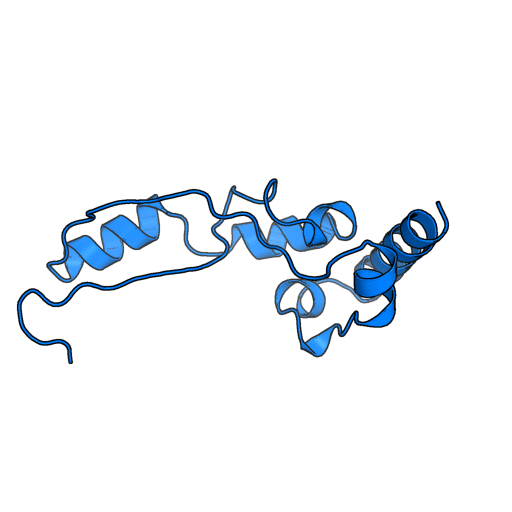 O O . GLY A 1 94 ? 9.389 -1.709 -13.448 1.00 98.06 94 GLY A O 1
ATOM 694 N N . VAL A 1 95 ? 7.951 -1.565 -15.169 1.00 98.12 95 VAL A N 1
ATOM 695 C CA . VAL A 1 95 ? 8.081 -2.974 -15.579 1.00 98.12 95 VAL A CA 1
ATOM 696 C C . VAL A 1 95 ? 9.500 -3.286 -16.057 1.00 98.12 95 VAL A C 1
ATOM 698 O O . VAL A 1 95 ? 10.019 -4.352 -15.723 1.00 98.12 95 VAL A O 1
ATOM 701 N N . VAL A 1 96 ? 10.145 -2.376 -16.796 1.00 98.31 96 VAL A N 1
ATOM 702 C CA . VAL A 1 96 ? 11.550 -2.535 -17.211 1.00 98.31 96 VAL A CA 1
ATOM 703 C C . VAL A 1 96 ? 12.458 -2.634 -15.985 1.00 98.31 96 VAL A C 1
ATOM 705 O O . VAL A 1 96 ? 13.135 -3.650 -15.831 1.00 98.31 96 VAL A O 1
ATOM 708 N N . ARG A 1 97 ? 12.376 -1.671 -15.053 1.00 98.06 97 ARG A N 1
ATOM 709 C CA . ARG A 1 97 ? 13.160 -1.680 -13.801 1.00 98.06 97 ARG A CA 1
ATOM 710 C C . ARG A 1 97 ? 12.975 -2.973 -13.002 1.00 98.06 97 ARG A C 1
ATOM 712 O O . ARG A 1 97 ? 13.944 -3.553 -12.516 1.00 98.06 97 ARG A O 1
ATOM 719 N N . LEU A 1 98 ? 11.730 -3.440 -12.870 1.00 97.25 98 LEU A N 1
ATOM 720 C CA . LEU A 1 98 ? 11.411 -4.682 -12.161 1.00 97.25 98 LEU A CA 1
ATOM 721 C C . LEU A 1 98 ? 12.030 -5.908 -12.847 1.00 97.25 98 LEU A C 1
ATOM 723 O O . LEU A 1 98 ? 12.596 -6.770 -12.178 1.00 97.25 98 LEU A O 1
ATOM 727 N N . ARG A 1 99 ? 11.930 -5.993 -14.178 1.00 97.25 99 ARG A N 1
ATOM 728 C CA . ARG A 1 99 ? 12.466 -7.119 -14.957 1.00 97.25 99 ARG A CA 1
ATOM 729 C C . ARG A 1 99 ? 13.986 -7.134 -15.011 1.00 97.25 99 ARG A C 1
ATOM 731 O O . ARG A 1 99 ? 14.550 -8.216 -15.108 1.00 97.25 99 ARG A O 1
ATOM 738 N N . GLU A 1 100 ? 14.643 -5.982 -14.977 1.00 97.75 100 GLU A N 1
ATOM 739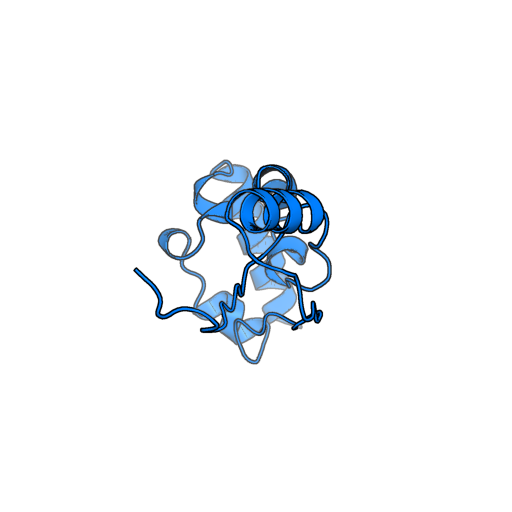 C CA . GLU A 1 100 ? 16.103 -5.901 -14.868 1.00 97.75 100 GLU A CA 1
ATOM 740 C C . GLU A 1 100 ? 16.573 -6.422 -13.511 1.00 97.75 100 GLU A C 1
ATOM 742 O O . GLU A 1 100 ? 17.423 -7.307 -13.459 1.00 97.75 100 GLU A O 1
ATOM 747 N N . ALA A 1 101 ? 15.939 -5.971 -12.425 1.00 96.88 101 ALA A N 1
ATOM 748 C CA . ALA A 1 101 ? 16.244 -6.437 -11.073 1.00 96.88 101 ALA A CA 1
ATOM 749 C C . ALA A 1 101 ? 15.926 -7.926 -10.839 1.00 96.88 101 ALA A C 1
ATOM 751 O O . ALA A 1 101 ? 16.455 -8.524 -9.911 1.00 96.88 101 ALA A O 1
ATOM 752 N N . ALA A 1 102 ? 15.055 -8.529 -11.650 1.00 96.19 102 ALA A N 1
ATOM 753 C CA . ALA A 1 102 ? 14.748 -9.957 -11.589 1.00 96.19 102 ALA A CA 1
ATOM 754 C C . ALA A 1 102 ? 15.824 -10.857 -12.229 1.00 96.19 102 ALA A C 1
ATOM 756 O O . ALA A 1 102 ? 15.749 -12.073 -12.076 1.00 96.19 102 ALA A O 1
ATOM 757 N N . ARG A 1 103 ? 16.776 -10.291 -12.988 1.00 93.94 103 ARG A N 1
ATOM 758 C CA . ARG A 1 103 ? 17.848 -11.046 -13.670 1.00 93.94 103 ARG A CA 1
ATOM 759 C C . ARG A 1 103 ? 19.153 -11.115 -12.874 1.00 93.94 103 ARG A C 1
ATOM 761 O O . ARG A 1 103 ? 20.046 -11.856 -13.273 1.00 93.94 103 ARG A O 1
ATOM 768 N N . THR A 1 104 ? 19.270 -10.310 -11.823 1.00 78.25 104 THR A N 1
ATOM 769 C CA . THR A 1 104 ? 20.393 -10.272 -10.872 1.00 78.25 104 THR A CA 1
ATOM 770 C C . THR A 1 104 ? 20.096 -11.128 -9.660 1.00 78.25 104 THR A C 1
ATOM 772 O O . THR A 1 104 ? 21.014 -11.856 -9.231 1.00 78.25 104 THR A O 1
#

Foldseek 3Di:
DDDPPDDDDDDDQAQPPCPLPCLCVLQVVLNVVRNPGHHPVRVCVVVVVVVDDDDDDDDDRDDPDPDLLRCLVPDDQVVDPSSVPDDPVSNVSSSVSSVVRNVD

Sequence (104 aa):
MLRPGAPVLIRSAFAGRREAINLFRFFPEAVAVLDRYPSIPGVKAAFAAAGFTPTGCEPVPQVTAPSVADAAAALRREARTPLQLISDEAHAAGVVRLREAART

pLDDT: mean 93.58, std 4.22, range [78.25, 98.38]

Secondary structure (DSSP, 8-state):
-PPTT---------TT--TTBTHHHH-GGGHHHHTTSPPHHHHHHHHHHTT----------B--SSSHHHHHHT--GGG-HHHHSS-HHHHHHHHHHHHHHT--

Organism: NCBI:txid113564